Protein AF-A0A957WWF2-F1 (afdb_monomer)

Nearest PDB structures (foldseek):
  1x8z-assembly1_A-2  TM=5.837E-01  e=5.596E-01  Arabidopsis thaliana
  1x8z-assembly3_A  TM=5.837E-01  e=5.596E-01  Arabidopsis thaliana
  1xg2-assembly1_B  TM=6.228E-01  e=2.896E+00  Actinidia chinensis
  8qae-assembly1_A  TM=4.913E-01  e=4.063E+00  synthetic construct

Mean predicted aligned error: 4.39 Å

Radius of gyration: 17.49 Å; Cα contacts (8 Å, |Δi|>4): 206; chains: 1; bounding box: 53×26×48 Å

Solvent-accessible surface area (backbone atoms only — not comparable to full-atom values): 6985 Å² total; per-residue (Å²): 118,66,66,72,74,38,44,67,55,38,53,50,25,47,51,50,21,51,51,25,50,45,40,28,50,64,47,33,48,36,32,69,74,74,41,42,64,62,50,10,58,74,45,69,39,53,57,71,55,41,49,52,51,34,54,53,50,33,52,25,22,51,43,15,16,51,11,16,47,38,19,24,51,12,52,78,70,71,32,64,67,47,12,30,54,11,12,45,39,16,16,51,17,25,32,53,42,9,51,49,34,34,50,38,22,76,75,61,39,50,79,90,47,19,64,61,40,28,50,51,9,53,52,34,29,51,50,11,54,49,36,34,54,67,33,62,53,80,65,92,80,72,69,80,87,124

pLDDT: mean 92.6, std 10.51, range [46.97, 98.5]

Foldseek 3Di:
DLLVLLVVVLVLLVVQLCVLVCCLVCPLVVCLPPPLPVVCVVFVHDSVVSNVVSVLSNVLSVQLNQLSVQLNVCSVVVPLVSNLSSLLSNLVSLLVNLVSLQCCLVPPGDVVCSVVSNVSSVVSNVSSVVSNVSSNDDRPPPDPPD

Sequence (146 aa):
MHLRAMLPRIIFFGIVAILLFAELWFSNLGTLTNNLTGIATLMGLTVPEERTRLLILIALDAIGGSGAILALVGCLLDRAMLRRVGAMIAAVGLVLYGLYQLLAALTQLPPELQMTIGLIGVVYIGIGVVAWVVGTRPTPDAHPAT

Secondary structure (DSSP, 8-state):
-HHHHHHHHHHHHHHHHHHHHHIIIIIIIHHHHH-HHHHHHHTT--HHHHHHHHHHHHHHHHHHHHHHHHHHHHHHTT-HHHHHHHHHHHHHHHHHHHHHHHHHHHHTS-HHHHHHHHHHHHHHHHHHHHHHHHHHSPPTT-----

Structure (mmCIF, N/CA/C/O backbone):
data_AF-A0A957WWF2-F1
#
_entry.id   AF-A0A957WWF2-F1
#
loop_
_atom_site.group_PDB
_atom_site.id
_atom_site.type_symbol
_atom_site.label_atom_id
_atom_site.label_alt_id
_atom_site.label_comp_id
_atom_site.label_asym_id
_atom_site.label_entity_id
_atom_site.label_seq_id
_atom_site.pdbx_PDB_ins_code
_atom_site.Cartn_x
_atom_site.Cartn_y
_atom_site.Cartn_z
_atom_site.occupancy
_atom_site.B_iso_or_equiv
_atom_site.auth_seq_id
_atom_site.auth_comp_id
_atom_site.auth_asym_id
_atom_site.auth_atom_id
_atom_site.pdbx_PDB_model_num
ATOM 1 N N . MET A 1 1 ? 14.974 0.992 -28.246 1.00 59.16 1 MET A N 1
ATOM 2 C CA . MET A 1 1 ? 14.243 -0.277 -28.013 1.00 59.16 1 MET A CA 1
ATOM 3 C C . MET A 1 1 ? 13.891 -0.496 -26.536 1.00 59.16 1 MET A C 1
ATOM 5 O O . MET A 1 1 ? 12.744 -0.836 -26.275 1.00 59.16 1 MET A O 1
ATOM 9 N N . HIS A 1 2 ? 14.773 -0.183 -25.576 1.00 67.62 2 HIS A N 1
ATOM 10 C CA . HIS A 1 2 ? 14.541 -0.422 -24.138 1.00 67.62 2 HIS A CA 1
ATOM 11 C C . HIS A 1 2 ? 13.289 0.213 -23.506 1.00 67.62 2 HIS A C 1
ATOM 13 O O . HIS A 1 2 ? 12.642 -0.429 -22.682 1.00 67.62 2 HIS A O 1
ATOM 19 N N . LEU A 1 3 ? 12.879 1.428 -23.901 1.00 72.12 3 LEU A N 1
ATOM 20 C CA . LEU A 1 3 ? 11.693 2.066 -23.303 1.00 72.12 3 LEU A CA 1
ATOM 21 C C . LEU A 1 3 ? 10.406 1.255 -23.550 1.00 72.12 3 LEU A C 1
ATOM 23 O O . LEU A 1 3 ? 9.564 1.155 -22.665 1.00 72.12 3 LEU A O 1
ATOM 27 N N . ARG A 1 4 ? 10.272 0.616 -24.722 1.00 78.44 4 ARG A N 1
ATOM 28 C CA . ARG A 1 4 ? 9.108 -0.230 -25.042 1.00 78.44 4 ARG A CA 1
ATOM 29 C C . ARG A 1 4 ? 9.075 -1.502 -24.190 1.00 78.44 4 ARG A C 1
ATOM 31 O O . ARG A 1 4 ? 7.997 -1.917 -23.782 1.00 78.44 4 ARG A O 1
ATOM 38 N N . ALA A 1 5 ? 10.239 -2.074 -23.873 1.00 80.62 5 ALA A N 1
ATOM 39 C CA . ALA A 1 5 ? 10.352 -3.230 -22.982 1.00 80.62 5 ALA A CA 1
ATOM 40 C C . ALA A 1 5 ? 10.057 -2.874 -21.510 1.00 80.62 5 ALA A C 1
ATOM 42 O O . ALA A 1 5 ? 9.547 -3.705 -20.758 1.00 80.62 5 ALA A O 1
ATOM 43 N N . MET A 1 6 ? 10.344 -1.632 -21.100 1.00 86.38 6 MET A N 1
ATOM 44 C CA . MET A 1 6 ? 10.080 -1.134 -19.744 1.00 86.38 6 MET A CA 1
ATOM 45 C C . MET A 1 6 ? 8.676 -0.555 -19.560 1.00 86.38 6 MET A C 1
ATOM 47 O O . MET A 1 6 ? 8.212 -0.475 -18.424 1.00 86.38 6 MET A O 1
ATOM 51 N N . LEU A 1 7 ? 7.986 -0.183 -20.643 1.00 91.19 7 LEU A N 1
ATOM 52 C CA . LEU A 1 7 ? 6.676 0.471 -20.599 1.00 91.19 7 LEU A CA 1
ATOM 53 C C . LEU A 1 7 ? 5.649 -0.266 -19.716 1.00 91.19 7 LEU A C 1
ATOM 55 O O . LEU A 1 7 ? 5.039 0.398 -18.880 1.00 91.19 7 LEU A O 1
ATOM 59 N N . PRO A 1 8 ? 5.498 -1.607 -19.777 1.00 93.44 8 PRO A N 1
ATOM 60 C CA . PRO A 1 8 ? 4.573 -2.310 -18.886 1.00 93.44 8 PRO A CA 1
ATOM 61 C C . PRO A 1 8 ? 4.933 -2.158 -17.403 1.00 93.44 8 PRO A C 1
ATOM 63 O O . PRO A 1 8 ? 4.048 -2.039 -16.561 1.00 93.44 8 PRO A O 1
ATOM 66 N N . ARG A 1 9 ? 6.233 -2.123 -17.073 1.00 94.12 9 ARG A N 1
ATOM 67 C CA . ARG A 1 9 ? 6.719 -1.956 -15.693 1.00 94.12 9 ARG A CA 1
ATOM 68 C C . ARG A 1 9 ? 6.487 -0.532 -15.199 1.00 94.12 9 ARG A C 1
ATOM 70 O O . ARG A 1 9 ? 6.053 -0.346 -14.070 1.00 94.12 9 ARG A O 1
ATOM 77 N N . ILE A 1 10 ? 6.747 0.453 -16.060 1.00 95.56 10 ILE A N 1
ATOM 78 C CA . ILE A 1 10 ? 6.501 1.876 -15.794 1.00 95.56 10 ILE A CA 1
ATOM 79 C C . ILE A 1 10 ? 5.016 2.099 -15.504 1.00 95.56 10 ILE A C 1
ATOM 81 O O . ILE A 1 10 ? 4.681 2.673 -14.474 1.00 95.56 10 ILE A O 1
ATOM 85 N N . ILE A 1 11 ? 4.132 1.595 -16.371 1.00 96.81 11 ILE A N 1
ATOM 86 C CA . ILE A 1 11 ? 2.681 1.710 -16.187 1.00 96.81 11 ILE A CA 1
ATOM 87 C C . ILE A 1 11 ? 2.259 1.031 -14.883 1.00 96.81 11 ILE A C 1
ATOM 89 O O . ILE A 1 11 ? 1.562 1.641 -14.079 1.00 96.81 11 ILE A O 1
ATOM 93 N N . PHE A 1 12 ? 2.720 -0.199 -14.642 1.00 97.44 12 PHE A N 1
ATOM 94 C CA . PHE A 1 12 ? 2.377 -0.944 -13.435 1.00 97.44 12 PHE A CA 1
ATOM 95 C C . PHE A 1 12 ? 2.777 -0.195 -12.154 1.00 97.44 12 PHE A C 1
ATOM 97 O O . PHE A 1 12 ? 1.923 0.067 -11.310 1.00 97.44 12 PHE A O 1
ATOM 104 N N . PHE A 1 13 ? 4.046 0.202 -12.010 1.00 98.06 13 PHE A N 1
ATOM 105 C CA . PHE A 1 13 ? 4.502 0.902 -10.804 1.00 98.06 13 PHE A CA 1
ATOM 106 C C . PHE A 1 13 ? 3.917 2.312 -10.680 1.00 98.06 13 PHE A C 1
ATOM 108 O O . PHE A 1 13 ? 3.677 2.764 -9.564 1.00 98.06 13 PHE A O 1
ATOM 115 N N . GLY A 1 14 ? 3.631 2.982 -11.801 1.00 97.88 14 GLY A N 1
ATOM 116 C CA . GLY A 1 14 ? 2.900 4.247 -11.808 1.00 97.88 14 GLY A CA 1
ATOM 117 C C . GLY A 1 14 ? 1.483 4.103 -11.250 1.00 97.88 14 GLY A C 1
ATOM 118 O O . GLY A 1 14 ? 1.099 4.868 -10.371 1.00 97.88 14 GLY A O 1
ATOM 119 N N . ILE A 1 15 ? 0.732 3.088 -11.693 1.00 98.25 15 ILE A N 1
ATOM 120 C CA . ILE A 1 15 ? -0.617 2.800 -11.180 1.00 98.25 15 ILE A CA 1
ATOM 121 C C . ILE A 1 15 ? -0.569 2.447 -9.692 1.00 98.25 15 ILE A C 1
ATOM 123 O O . ILE A 1 15 ? -1.360 2.985 -8.925 1.00 98.25 15 ILE A O 1
ATOM 127 N N . VAL A 1 16 ? 0.369 1.593 -9.267 1.00 98.06 16 VAL A N 1
ATOM 128 C CA . VAL A 1 16 ? 0.517 1.222 -7.849 1.00 98.06 16 VAL A CA 1
ATOM 129 C C . VAL A 1 16 ? 0.834 2.445 -6.986 1.00 98.06 16 VAL A C 1
ATOM 131 O O . VAL A 1 16 ? 0.239 2.607 -5.926 1.00 98.06 16 VAL A O 1
ATOM 134 N N . ALA A 1 17 ? 1.730 3.328 -7.439 1.00 98.12 17 ALA A N 1
ATOM 135 C CA . ALA A 1 17 ? 2.035 4.558 -6.716 1.00 98.12 17 ALA A CA 1
ATOM 136 C C . ALA A 1 17 ? 0.794 5.453 -6.588 1.00 98.12 17 ALA A C 1
ATOM 138 O O . ALA A 1 17 ? 0.471 5.887 -5.486 1.00 98.12 17 ALA A O 1
ATOM 139 N N . ILE A 1 18 ? 0.071 5.689 -7.689 1.00 98.06 18 ILE A N 1
ATOM 140 C CA . ILE A 1 18 ? -1.159 6.495 -7.677 1.00 98.06 18 ILE A CA 1
ATOM 141 C C . ILE A 1 18 ? -2.188 5.895 -6.719 1.00 98.06 18 ILE A C 1
ATOM 143 O O . ILE A 1 18 ? -2.748 6.625 -5.909 1.00 98.06 18 ILE A O 1
ATOM 147 N N . LEU A 1 19 ? -2.407 4.581 -6.784 1.00 97.44 19 LEU A N 1
ATOM 148 C CA . LEU A 1 19 ? -3.358 3.870 -5.933 1.00 97.44 19 LEU A CA 1
ATOM 149 C C . LEU A 1 19 ? -3.028 4.061 -4.448 1.00 97.44 19 LEU A C 1
ATOM 151 O O . LEU A 1 19 ? -3.897 4.472 -3.688 1.00 97.44 19 LEU A O 1
ATOM 155 N N . LEU A 1 20 ? -1.773 3.838 -4.049 1.00 97.81 20 LEU A N 1
ATOM 156 C CA . LEU A 1 20 ? -1.372 3.928 -2.643 1.00 97.81 20 LEU A CA 1
ATOM 157 C C . LEU A 1 20 ? -1.380 5.357 -2.109 1.00 97.81 20 LEU A C 1
ATOM 159 O O . LEU A 1 20 ? -1.811 5.584 -0.984 1.00 97.81 20 LEU A O 1
ATOM 163 N N . PHE A 1 21 ? -0.963 6.345 -2.903 1.00 97.31 21 PHE A N 1
ATOM 164 C CA . PHE A 1 21 ? -1.054 7.741 -2.467 1.00 97.31 21 PHE A CA 1
ATOM 165 C C . PHE A 1 21 ? -2.492 8.265 -2.462 1.00 97.31 21 PHE A C 1
ATOM 167 O O . PHE A 1 21 ? -2.825 9.099 -1.619 1.00 97.31 21 PHE A O 1
ATOM 174 N N . ALA A 1 22 ? -3.354 7.772 -3.354 1.00 96.44 22 ALA A N 1
ATOM 175 C CA . ALA A 1 22 ? -4.776 8.087 -3.318 1.00 96.44 22 ALA A CA 1
ATOM 176 C C . ALA A 1 22 ? -5.447 7.497 -2.068 1.00 96.44 22 ALA A C 1
ATOM 178 O O . ALA A 1 22 ? -6.184 8.209 -1.392 1.00 96.44 22 ALA A O 1
ATOM 179 N N . GLU A 1 23 ? -5.154 6.243 -1.722 1.00 94.12 23 GLU A N 1
ATOM 180 C CA . GLU A 1 23 ? -5.622 5.611 -0.480 1.00 94.12 23 GLU A CA 1
ATOM 181 C C . GLU A 1 23 ? -5.098 6.331 0.760 1.00 94.12 23 GLU A C 1
ATOM 183 O O . GLU A 1 23 ? -5.887 6.732 1.617 1.00 94.12 23 GLU A O 1
ATOM 188 N N . LEU A 1 24 ? -3.800 6.631 0.806 1.00 95.38 24 LEU A N 1
ATOM 189 C CA . LEU A 1 24 ? -3.207 7.399 1.895 1.00 95.38 24 LEU A CA 1
ATOM 190 C C . LEU A 1 24 ? -3.947 8.719 2.110 1.00 95.38 24 LEU A C 1
ATOM 192 O O . LEU A 1 24 ? -4.320 9.034 3.238 1.00 95.38 24 LEU A O 1
ATOM 196 N N . TRP A 1 25 ? -4.147 9.498 1.044 1.00 94.75 25 TRP A N 1
ATOM 197 C CA . TRP A 1 25 ? -4.674 10.856 1.148 1.00 94.75 25 TRP A CA 1
ATOM 198 C C . TRP A 1 25 ? -6.193 10.894 1.330 1.00 94.75 25 TRP A C 1
ATOM 200 O O . TRP A 1 25 ? -6.688 11.511 2.272 1.00 94.75 25 TRP A O 1
ATOM 210 N N . PHE A 1 26 ? -6.941 10.249 0.434 1.00 92.00 26 PHE A N 1
ATOM 211 C CA . PHE A 1 26 ? -8.398 10.366 0.388 1.00 92.00 26 PHE A CA 1
ATOM 212 C C . PHE A 1 26 ? -9.099 9.404 1.342 1.00 92.00 26 PHE A C 1
ATOM 214 O O . PHE A 1 26 ? -10.123 9.771 1.914 1.00 92.00 26 PHE A O 1
ATOM 221 N N . SER A 1 27 ? -8.554 8.200 1.529 1.00 90.56 27 SER A N 1
ATOM 222 C CA . SER A 1 27 ? -9.160 7.180 2.383 1.00 90.56 27 SER A CA 1
ATOM 223 C C . SER A 1 27 ? -8.663 7.340 3.816 1.00 90.56 27 SER A C 1
ATOM 225 O O . SER A 1 27 ? -9.403 7.803 4.688 1.00 90.56 27 SER A O 1
ATOM 227 N N . ASN A 1 28 ? -7.385 7.059 4.067 1.00 93.38 28 ASN A N 1
ATOM 228 C CA . ASN A 1 28 ? -6.906 6.903 5.434 1.00 93.38 28 ASN A CA 1
ATOM 229 C C . ASN A 1 28 ? -6.707 8.244 6.157 1.00 93.38 28 ASN A C 1
ATOM 231 O O . ASN A 1 28 ? -7.258 8.455 7.241 1.00 93.38 28 ASN A O 1
ATOM 235 N N . LEU A 1 29 ? -5.976 9.187 5.555 1.00 93.38 29 LEU A N 1
ATOM 236 C CA . LEU A 1 29 ? -5.775 10.522 6.128 1.00 93.38 29 LEU A CA 1
ATOM 237 C C . LEU A 1 29 ? -7.065 11.353 6.085 1.00 93.38 29 LEU A C 1
ATOM 239 O O . LEU A 1 29 ? -7.380 12.059 7.047 1.00 93.38 29 LEU A O 1
ATOM 243 N N . GLY A 1 30 ? -7.838 11.231 5.004 1.00 92.31 30 GLY A N 1
ATOM 244 C CA . GLY A 1 30 ? -9.152 11.856 4.867 1.00 92.31 30 GLY A CA 1
ATOM 245 C C . GLY A 1 30 ? -10.109 11.433 5.981 1.00 92.31 30 GLY A C 1
ATOM 246 O O . GLY A 1 30 ? -10.726 12.292 6.614 1.00 92.31 30 GLY A O 1
ATOM 247 N N . THR A 1 31 ? -10.165 10.136 6.295 1.00 92.38 31 THR A N 1
ATOM 248 C CA . THR A 1 31 ? -10.962 9.614 7.415 1.00 92.38 31 THR A CA 1
ATOM 249 C C . THR A 1 31 ? -10.430 10.098 8.758 1.00 92.38 31 THR A C 1
ATOM 251 O O . THR A 1 31 ? -11.200 10.610 9.573 1.00 92.38 31 THR A O 1
ATOM 254 N N . LEU A 1 32 ? -9.115 9.993 8.973 1.00 93.25 32 LEU A N 1
ATOM 255 C CA . LEU A 1 32 ? -8.467 10.375 10.226 1.00 93.25 32 LEU A CA 1
ATOM 256 C C . LEU A 1 32 ? -8.722 11.847 10.592 1.00 93.25 32 LEU A C 1
ATOM 258 O O . LEU A 1 32 ? -8.853 12.169 11.773 1.00 93.25 32 LEU A O 1
ATOM 262 N N . THR A 1 33 ? -8.802 12.726 9.590 1.00 94.44 33 THR A N 1
ATOM 263 C CA . THR A 1 33 ? -8.973 14.176 9.772 1.00 94.44 33 THR A CA 1
ATOM 264 C C . THR A 1 33 ? -10.431 14.633 9.777 1.00 94.44 33 THR A C 1
ATOM 266 O O . THR A 1 33 ? -10.760 15.530 10.550 1.00 94.44 33 THR A O 1
ATOM 269 N N . ASN A 1 34 ? -11.308 14.034 8.962 1.00 92.69 34 ASN A N 1
ATOM 270 C CA . ASN A 1 34 ? -12.654 14.577 8.732 1.00 92.69 34 ASN A CA 1
ATOM 271 C C . ASN A 1 34 ? -13.799 13.766 9.352 1.00 92.69 34 ASN A C 1
ATOM 273 O O . ASN A 1 34 ? -14.846 14.343 9.631 1.00 92.69 34 ASN A O 1
ATOM 277 N N . ASN A 1 35 ? -13.657 12.447 9.549 1.00 94.12 35 ASN A N 1
ATOM 278 C CA . ASN A 1 35 ? -14.780 11.610 10.001 1.00 94.12 35 ASN A CA 1
ATOM 279 C C . ASN A 1 35 ? -14.359 10.372 10.813 1.00 94.12 35 ASN A C 1
ATOM 281 O O . ASN A 1 35 ? -14.897 9.278 10.642 1.00 94.12 35 ASN A O 1
ATOM 285 N N . LEU A 1 36 ? -13.402 10.535 11.726 1.00 94.56 36 LEU A N 1
ATOM 286 C CA . LEU A 1 36 ? -12.900 9.415 12.524 1.00 94.56 36 LEU A CA 1
ATOM 287 C C . LEU A 1 36 ? -14.003 8.760 13.372 1.00 94.56 36 LEU A C 1
ATOM 289 O O . LEU A 1 36 ? -14.128 7.540 13.391 1.00 94.56 36 LEU A O 1
ATOM 293 N N . THR A 1 37 ? -14.825 9.559 14.058 1.00 96.00 37 THR A N 1
ATOM 294 C CA . THR A 1 37 ? -15.875 9.042 14.953 1.00 96.00 37 THR A CA 1
ATOM 295 C C . THR A 1 37 ? -16.974 8.301 14.193 1.00 96.00 37 THR A C 1
ATOM 297 O O . THR A 1 37 ? -17.425 7.246 14.640 1.00 96.00 37 THR A O 1
ATOM 300 N N . GLY A 1 38 ? -17.396 8.823 13.036 1.00 94.38 38 GLY A N 1
ATOM 301 C CA . GLY A 1 38 ? -18.421 8.182 12.214 1.00 94.38 38 GLY A CA 1
ATOM 302 C C . GLY A 1 38 ? -17.949 6.843 11.655 1.00 94.38 38 GLY A C 1
ATOM 303 O O . GLY A 1 38 ? -18.679 5.858 11.745 1.00 94.38 38 GLY A O 1
ATOM 304 N N . ILE A 1 39 ? -16.709 6.779 11.158 1.00 93.81 39 ILE A N 1
ATOM 305 C CA . ILE A 1 39 ? -16.139 5.526 10.650 1.00 93.81 39 ILE A CA 1
ATOM 306 C C . ILE A 1 39 ? -15.867 4.530 11.778 1.00 93.81 39 ILE A C 1
ATOM 308 O O . ILE A 1 39 ? -16.209 3.365 11.620 1.00 93.81 39 ILE A O 1
ATOM 312 N N . ALA A 1 40 ? -15.364 4.961 12.939 1.00 94.94 40 ALA A N 1
ATOM 313 C CA . ALA A 1 40 ? -15.208 4.074 14.095 1.00 94.94 40 ALA A CA 1
ATOM 314 C C . ALA A 1 40 ? -16.548 3.424 14.491 1.00 94.94 40 ALA A C 1
ATOM 316 O O . ALA A 1 40 ? -16.623 2.210 14.664 1.00 94.94 40 ALA A O 1
ATOM 317 N N . THR A 1 41 ? -17.627 4.215 14.518 1.00 94.94 41 THR A N 1
ATOM 318 C CA . THR A 1 41 ? -18.985 3.718 14.796 1.00 94.94 41 THR A CA 1
ATOM 319 C C . THR A 1 41 ? -19.446 2.707 13.744 1.00 94.94 41 THR A C 1
ATOM 321 O O . THR A 1 41 ? -19.943 1.642 14.099 1.00 94.94 41 THR A O 1
ATOM 324 N N . LEU A 1 42 ? -19.248 3.009 12.456 1.00 92.88 42 LEU A N 1
ATOM 325 C CA . LEU A 1 42 ? -19.600 2.114 11.348 1.00 92.88 42 LEU A CA 1
ATOM 326 C C . LEU A 1 42 ? -18.822 0.791 11.400 1.00 92.88 42 LEU A C 1
ATOM 328 O O . LEU A 1 42 ? -19.375 -0.269 11.122 1.00 92.88 42 LEU A O 1
ATOM 332 N N . MET A 1 43 ? -17.543 0.861 11.762 1.00 92.00 43 MET A N 1
ATOM 333 C CA . MET A 1 43 ? -16.637 -0.284 11.847 1.00 92.00 43 MET A CA 1
ATOM 334 C C . MET A 1 43 ? -16.830 -1.098 13.133 1.00 92.00 43 MET A C 1
ATOM 336 O O . MET A 1 43 ? -16.190 -2.134 13.281 1.00 92.00 43 MET A O 1
ATOM 340 N N . GLY A 1 44 ? -17.689 -0.652 14.058 1.00 92.56 44 GLY A N 1
ATOM 341 C CA . GLY A 1 44 ? -17.881 -1.295 15.359 1.00 92.56 44 GLY A CA 1
ATOM 342 C C . GLY A 1 44 ? -16.662 -1.190 16.282 1.00 92.56 44 GLY A C 1
ATOM 343 O O . GLY A 1 44 ? -16.497 -2.029 17.163 1.00 92.56 44 GLY A O 1
ATOM 344 N N . LEU A 1 45 ? -15.808 -0.183 16.076 1.00 93.44 45 LEU A N 1
ATOM 345 C CA . LEU A 1 45 ? -14.562 0.033 16.810 1.00 93.44 45 LEU A CA 1
ATOM 346 C C . LEU A 1 45 ? -14.658 1.249 17.729 1.00 93.44 45 LEU A C 1
ATOM 348 O O . LEU A 1 45 ? -15.416 2.194 17.494 1.00 93.44 45 LEU A O 1
ATOM 352 N N . THR A 1 46 ? -13.816 1.278 18.757 1.00 96.25 46 THR A N 1
ATOM 353 C CA . THR A 1 46 ? -13.589 2.510 19.512 1.00 96.25 46 THR A CA 1
ATOM 354 C C . THR A 1 46 ? -12.773 3.507 18.678 1.00 96.25 46 THR A C 1
ATOM 356 O O . THR A 1 46 ? -11.962 3.143 17.825 1.00 96.25 46 THR A O 1
ATOM 359 N N . VAL A 1 47 ? -12.945 4.807 18.943 1.00 96.38 47 VAL A N 1
ATOM 360 C CA . VAL A 1 47 ? -12.177 5.873 18.267 1.00 96.38 47 VAL A CA 1
ATOM 361 C C . VAL A 1 47 ? -10.650 5.674 18.379 1.00 96.38 47 VAL A C 1
ATOM 363 O O . VAL A 1 47 ? -9.959 5.880 17.378 1.00 96.38 47 VAL A O 1
ATOM 366 N N . PRO A 1 48 ? -10.081 5.272 19.538 1.00 96.69 48 PRO A N 1
ATOM 367 C CA . PRO A 1 48 ? -8.651 4.972 19.640 1.00 96.69 48 PRO A CA 1
ATOM 368 C C . PRO A 1 48 ? -8.192 3.774 18.794 1.00 96.69 48 PRO A C 1
ATOM 370 O O . PRO A 1 48 ? -7.090 3.811 18.239 1.00 96.69 48 PRO A O 1
ATOM 373 N N . GLU A 1 49 ? -9.015 2.730 18.676 1.00 95.19 49 GLU A N 1
ATOM 374 C CA . GLU A 1 49 ? -8.710 1.560 17.843 1.00 95.19 49 GLU A CA 1
ATOM 375 C C . GLU A 1 49 ? -8.692 1.936 16.365 1.00 95.19 49 GLU A C 1
ATOM 377 O O . GLU A 1 49 ? -7.698 1.679 15.688 1.00 95.19 49 GLU A O 1
ATOM 382 N N . GLU A 1 50 ? -9.727 2.632 15.881 1.00 95.94 50 GLU A N 1
ATOM 383 C CA . GLU A 1 50 ? -9.781 3.057 14.478 1.00 95.94 50 GLU A CA 1
ATOM 384 C C . GLU A 1 50 ? -8.667 4.061 14.153 1.00 95.94 50 GLU A C 1
ATOM 386 O O . GLU A 1 50 ? -8.050 3.993 13.093 1.00 95.94 50 GLU A O 1
ATOM 391 N N . ARG A 1 51 ? -8.311 4.949 15.091 1.00 96.88 51 ARG A N 1
ATOM 392 C CA . ARG A 1 51 ? -7.143 5.827 14.929 1.00 96.88 51 ARG A CA 1
ATOM 393 C C . ARG A 1 51 ? -5.864 5.020 14.729 1.00 96.88 51 ARG A C 1
ATOM 395 O O . ARG A 1 51 ? -5.100 5.309 13.812 1.00 96.88 51 ARG A O 1
ATOM 402 N N . THR A 1 52 ? -5.617 4.037 15.592 1.00 96.75 52 THR A N 1
ATOM 403 C CA . THR A 1 52 ? -4.439 3.164 15.494 1.00 96.75 52 THR A CA 1
ATOM 404 C C . THR A 1 52 ? -4.429 2.427 14.160 1.00 96.75 52 THR A C 1
ATOM 406 O O . THR A 1 52 ? -3.405 2.404 13.477 1.00 96.75 52 THR A O 1
ATOM 409 N N . ARG A 1 53 ? -5.587 1.897 13.758 1.00 95.69 53 ARG A N 1
ATOM 410 C CA . ARG A 1 53 ? -5.781 1.211 12.485 1.00 95.69 53 ARG A CA 1
ATOM 411 C C . ARG A 1 53 ? -5.415 2.095 11.298 1.00 95.69 53 ARG A C 1
ATOM 413 O O . ARG A 1 53 ? -4.572 1.708 10.493 1.00 95.69 53 ARG A O 1
ATOM 420 N N . LEU A 1 54 ? -5.959 3.306 11.227 1.00 96.38 54 LEU A N 1
ATOM 421 C CA . LEU A 1 54 ? -5.657 4.252 10.151 1.00 96.38 54 LEU A CA 1
ATOM 422 C C . LEU A 1 54 ? -4.186 4.672 10.137 1.00 96.38 54 LEU A C 1
ATOM 424 O O . LEU A 1 54 ? -3.599 4.757 9.066 1.00 96.38 54 LEU A O 1
ATOM 428 N N . LEU A 1 55 ? -3.556 4.890 11.296 1.00 97.62 55 LEU A N 1
ATOM 429 C CA . LEU A 1 55 ? -2.129 5.231 11.358 1.00 97.62 55 LEU A CA 1
ATOM 430 C C . LEU A 1 55 ? -1.239 4.112 10.798 1.00 97.62 55 LEU A C 1
ATOM 43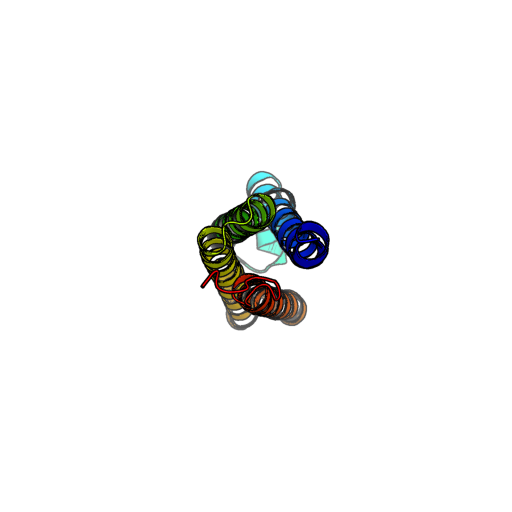2 O O . LEU A 1 55 ? -0.280 4.399 10.080 1.00 97.62 55 LEU A O 1
ATOM 436 N N . ILE A 1 56 ? -1.572 2.849 11.085 1.00 97.12 56 ILE A N 1
ATOM 437 C CA . ILE A 1 56 ? -0.885 1.688 10.506 1.00 97.12 56 ILE A CA 1
ATOM 438 C C . ILE A 1 56 ? -1.071 1.676 8.985 1.00 97.12 56 ILE A C 1
ATOM 440 O O . ILE A 1 56 ? -0.085 1.580 8.256 1.00 97.12 56 ILE A O 1
ATOM 444 N N . LEU A 1 57 ? -2.308 1.823 8.501 1.00 96.94 57 LEU A N 1
ATOM 445 C CA . LEU A 1 57 ? -2.604 1.820 7.065 1.00 96.94 57 LEU A CA 1
ATOM 446 C C . LEU A 1 57 ? -1.893 2.966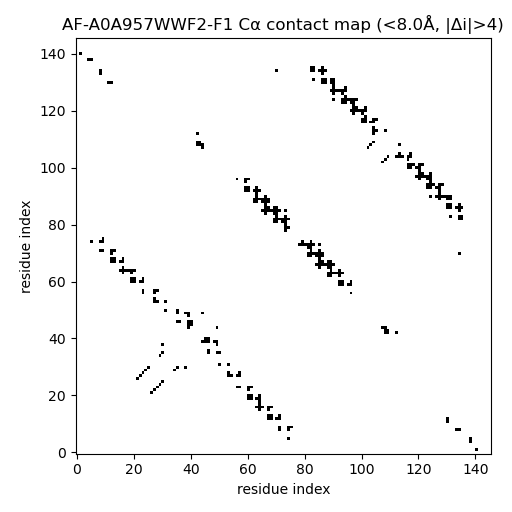 6.326 1.00 96.94 57 LEU A C 1
ATOM 448 O O . LEU A 1 57 ? -1.255 2.717 5.309 1.00 96.94 57 LEU A O 1
ATOM 452 N N . ILE A 1 58 ? -1.886 4.184 6.884 1.00 97.50 58 ILE A N 1
ATOM 453 C CA . ILE A 1 58 ? -1.155 5.346 6.341 1.00 97.50 58 ILE A CA 1
ATOM 454 C C . ILE A 1 58 ? 0.337 5.044 6.212 1.00 97.50 58 ILE A C 1
ATOM 456 O O . ILE A 1 58 ? 0.945 5.344 5.184 1.00 97.50 58 ILE A O 1
ATOM 460 N N . ALA A 1 59 ? 0.947 4.462 7.249 1.00 98.00 59 ALA A N 1
ATOM 461 C CA . ALA A 1 59 ? 2.364 4.121 7.216 1.00 98.00 59 ALA A CA 1
ATOM 462 C C . ALA A 1 59 ? 2.661 3.074 6.131 1.00 98.00 59 ALA A C 1
ATOM 464 O O . ALA A 1 59 ? 3.642 3.205 5.397 1.00 98.00 59 ALA A O 1
ATOM 465 N N . LEU A 1 60 ? 1.806 2.059 5.998 1.00 97.88 60 L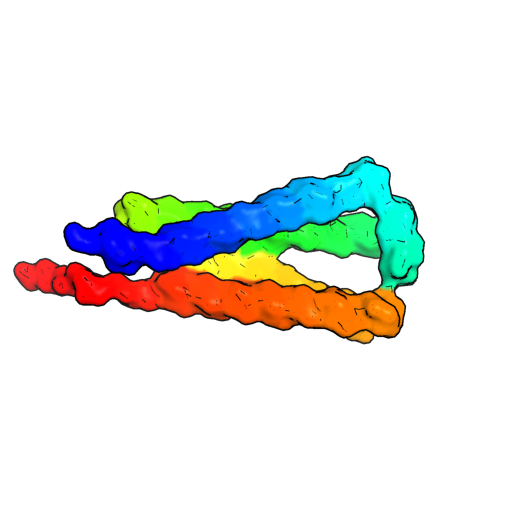EU A N 1
ATOM 466 C CA . LEU A 1 60 ? 1.960 1.003 4.998 1.00 97.88 60 LEU A CA 1
ATOM 467 C C . LEU A 1 60 ? 1.743 1.517 3.569 1.00 97.88 60 LEU A C 1
ATOM 469 O O . LEU A 1 60 ? 2.527 1.158 2.688 1.00 97.88 60 LEU A O 1
ATOM 473 N N . ASP A 1 61 ? 0.779 2.413 3.348 1.00 97.62 61 ASP A N 1
ATOM 474 C CA . ASP A 1 61 ? 0.590 3.096 2.064 1.00 97.62 61 ASP A CA 1
ATOM 475 C C . ASP A 1 61 ? 1.796 3.964 1.711 1.00 97.62 61 ASP A C 1
ATOM 477 O O . ASP A 1 61 ? 2.271 3.938 0.577 1.00 97.62 61 ASP A O 1
ATOM 481 N N . ALA A 1 62 ? 2.342 4.705 2.681 1.00 97.88 62 ALA A N 1
ATOM 482 C CA . ALA A 1 62 ? 3.515 5.544 2.464 1.00 97.88 62 ALA A CA 1
ATOM 483 C C . ALA A 1 62 ? 4.741 4.700 2.090 1.00 97.88 62 ALA A C 1
ATOM 485 O O . ALA A 1 62 ? 5.463 5.044 1.150 1.00 97.88 62 ALA A O 1
ATOM 486 N N . ILE A 1 63 ? 4.963 3.578 2.785 1.00 98.00 63 ILE A N 1
ATOM 487 C CA . ILE A 1 63 ? 6.037 2.623 2.481 1.00 98.00 63 ILE A CA 1
ATOM 488 C C . ILE A 1 63 ? 5.830 2.037 1.085 1.00 98.00 63 ILE A C 1
ATOM 490 O O . ILE A 1 63 ? 6.729 2.108 0.243 1.00 98.00 63 ILE A O 1
ATOM 494 N N . GLY A 1 64 ? 4.642 1.490 0.820 1.00 97.94 64 GLY A N 1
ATOM 495 C CA . GLY A 1 64 ? 4.328 0.843 -0.445 1.00 97.94 64 GLY A CA 1
ATOM 496 C C . GLY A 1 64 ? 4.416 1.811 -1.631 1.00 97.94 64 GLY A C 1
ATOM 497 O O . GLY A 1 64 ? 5.054 1.508 -2.642 1.00 97.94 64 GLY A O 1
ATOM 498 N N . GLY A 1 65 ? 3.840 3.006 -1.483 1.00 98.12 65 GLY A N 1
ATOM 499 C CA . GLY A 1 65 ? 3.817 4.065 -2.488 1.00 98.12 65 GLY A CA 1
ATOM 500 C C . GLY A 1 65 ? 5.211 4.612 -2.772 1.00 98.12 65 GLY A C 1
ATOM 501 O O . GLY A 1 65 ? 5.598 4.744 -3.934 1.00 98.12 65 GLY A O 1
ATOM 502 N N . SER A 1 66 ? 6.018 4.836 -1.732 1.00 98.38 66 SER A N 1
ATOM 503 C CA . SER A 1 66 ? 7.420 5.249 -1.891 1.00 98.38 66 SER A CA 1
ATOM 504 C C . SER A 1 66 ? 8.251 4.172 -2.591 1.00 98.38 66 SER A C 1
ATOM 506 O O . SER A 1 66 ? 9.044 4.483 -3.481 1.00 98.38 66 SER A O 1
ATOM 508 N N . GLY A 1 67 ? 8.038 2.896 -2.252 1.00 98.38 67 GLY A N 1
ATOM 509 C CA . GLY A 1 67 ? 8.650 1.768 -2.954 1.00 98.38 67 GLY A CA 1
ATOM 510 C C . GLY A 1 67 ? 8.263 1.726 -4.434 1.00 98.38 67 GLY A C 1
ATOM 511 O O . GLY A 1 67 ? 9.127 1.556 -5.297 1.00 98.38 67 GLY A O 1
ATOM 512 N N . ALA A 1 68 ? 6.987 1.955 -4.750 1.00 98.44 68 ALA A N 1
ATOM 513 C CA . ALA A 1 68 ? 6.495 1.989 -6.124 1.00 98.44 68 ALA A CA 1
ATOM 514 C C . ALA A 1 68 ? 7.091 3.161 -6.923 1.00 98.44 68 ALA A C 1
ATOM 516 O O . ALA A 1 68 ? 7.530 2.956 -8.055 1.00 98.44 68 ALA A O 1
ATOM 517 N N . ILE A 1 69 ? 7.214 4.353 -6.325 1.00 98.44 69 ILE A N 1
ATOM 518 C CA . ILE A 1 69 ? 7.935 5.486 -6.930 1.00 98.44 69 ILE A CA 1
ATOM 519 C C . ILE A 1 69 ? 9.398 5.117 -7.180 1.00 98.44 69 ILE A C 1
ATOM 521 O O . ILE A 1 69 ? 9.908 5.341 -8.275 1.00 98.44 69 ILE A O 1
ATOM 525 N N . LEU A 1 70 ? 10.081 4.516 -6.204 1.00 98.12 70 LEU A N 1
ATOM 526 C CA . LEU A 1 70 ? 11.478 4.114 -6.359 1.00 98.12 70 LEU A CA 1
ATOM 527 C C . LEU A 1 70 ? 11.644 3.093 -7.495 1.00 98.12 70 LEU A C 1
ATOM 529 O O . LEU A 1 70 ? 12.580 3.182 -8.293 1.00 98.12 70 LEU A O 1
ATOM 533 N N . ALA A 1 71 ? 10.698 2.157 -7.611 1.00 97.44 71 ALA A N 1
ATOM 534 C CA . ALA A 1 71 ? 10.665 1.173 -8.681 1.00 97.44 71 ALA A CA 1
ATOM 535 C C . ALA A 1 71 ? 10.443 1.823 -10.054 1.00 97.44 71 ALA A C 1
ATOM 537 O O . ALA A 1 71 ? 11.141 1.491 -11.018 1.00 97.44 71 ALA A O 1
ATOM 538 N N . LEU A 1 72 ? 9.509 2.773 -10.127 1.00 97.56 72 LEU A N 1
ATOM 539 C CA . LEU A 1 72 ? 9.207 3.576 -11.307 1.00 97.56 72 LEU A CA 1
ATOM 540 C C . LEU A 1 72 ? 10.429 4.385 -11.755 1.00 97.56 72 LEU A C 1
ATOM 542 O O . LEU A 1 72 ? 10.830 4.287 -12.913 1.00 97.56 72 LEU A O 1
ATOM 546 N N . VAL A 1 73 ? 11.071 5.111 -10.839 1.00 97.00 73 VAL A N 1
ATOM 547 C CA . VAL A 1 73 ? 12.308 5.863 -11.103 1.00 97.00 73 VAL A CA 1
ATOM 548 C C . VAL A 1 73 ? 13.413 4.920 -11.579 1.00 97.00 73 VAL A C 1
ATOM 550 O O . VAL A 1 73 ? 14.094 5.212 -12.559 1.00 97.00 73 VAL A O 1
ATOM 553 N N . GLY A 1 74 ? 13.548 3.742 -10.964 1.00 95.19 74 GLY A N 1
ATOM 554 C CA . GLY A 1 74 ? 14.467 2.701 -11.423 1.00 95.19 74 GLY A CA 1
ATOM 555 C C . GLY A 1 74 ? 14.180 2.208 -12.845 1.00 95.19 74 GLY A C 1
ATOM 556 O O . GLY A 1 74 ? 15.118 1.886 -13.571 1.00 95.19 74 GLY A O 1
ATOM 557 N N . CYS A 1 75 ? 12.915 2.171 -13.272 1.00 93.81 75 CYS A N 1
ATOM 558 C CA . CYS A 1 75 ? 12.548 1.855 -14.655 1.00 93.81 75 CYS A CA 1
ATOM 559 C C . CYS A 1 75 ? 12.868 3.006 -15.618 1.00 93.81 75 CYS A C 1
ATOM 561 O O . CYS A 1 75 ? 13.384 2.753 -16.702 1.00 93.81 75 CYS A O 1
ATOM 563 N N . LEU A 1 76 ? 12.584 4.253 -15.229 1.00 94.12 76 LEU A N 1
ATOM 564 C CA . LEU A 1 76 ? 12.818 5.443 -16.056 1.00 94.12 76 LEU A CA 1
ATOM 565 C C . LEU A 1 76 ? 14.312 5.729 -16.265 1.00 94.12 76 LEU A C 1
ATOM 567 O O . LEU A 1 76 ? 14.706 6.156 -17.345 1.00 94.12 76 LEU A O 1
ATOM 571 N N . LEU A 1 77 ? 15.138 5.468 -15.249 1.00 93.56 77 LEU A N 1
ATOM 572 C CA . LEU A 1 77 ? 16.592 5.670 -15.284 1.00 93.56 77 LEU A CA 1
ATOM 573 C C . LEU A 1 77 ? 17.380 4.418 -15.702 1.00 93.56 77 LEU A C 1
ATOM 575 O O . LEU A 1 77 ? 18.608 4.428 -15.639 1.00 93.56 77 LEU A O 1
ATOM 579 N N . ASP A 1 78 ? 16.689 3.328 -16.043 1.00 89.62 78 ASP A N 1
ATOM 580 C CA . ASP A 1 78 ? 17.271 2.013 -16.343 1.00 89.62 78 ASP A CA 1
ATOM 581 C C . ASP A 1 78 ? 18.255 1.494 -15.266 1.00 89.62 78 ASP A C 1
ATOM 583 O O . ASP A 1 78 ? 19.283 0.868 -15.523 1.00 89.62 78 ASP A O 1
ATOM 587 N N . ARG A 1 79 ? 17.941 1.757 -13.992 1.00 92.44 79 ARG A N 1
ATOM 588 C CA . ARG A 1 79 ? 18.728 1.315 -12.832 1.00 92.44 79 ARG A CA 1
ATOM 589 C C . ARG A 1 79 ? 18.102 0.061 -12.234 1.00 92.44 79 ARG A C 1
ATOM 591 O O . ARG A 1 79 ? 17.240 0.131 -11.357 1.00 92.44 79 ARG A O 1
ATOM 598 N N . ALA A 1 80 ? 18.571 -1.107 -12.674 1.00 91.38 80 ALA A N 1
ATOM 599 C CA . ALA A 1 80 ? 18.027 -2.402 -12.253 1.00 91.38 80 ALA A CA 1
ATOM 600 C C . ALA A 1 80 ? 18.014 -2.608 -10.726 1.00 91.38 80 ALA A C 1
ATOM 602 O O . ALA A 1 80 ? 17.031 -3.121 -10.193 1.00 91.38 80 ALA A O 1
ATOM 603 N N . MET A 1 81 ? 19.070 -2.189 -10.019 1.00 94.38 81 MET A N 1
ATOM 604 C CA . MET A 1 81 ? 19.133 -2.286 -8.555 1.00 94.38 81 MET A CA 1
ATOM 605 C C . MET A 1 81 ? 18.054 -1.426 -7.885 1.00 94.38 81 MET A C 1
ATOM 607 O O . MET A 1 81 ? 17.318 -1.927 -7.040 1.00 94.38 81 MET A O 1
ATOM 611 N N . LEU A 1 82 ? 17.904 -0.171 -8.321 1.00 95.69 82 LEU A N 1
ATOM 612 C CA . LEU A 1 82 ? 16.900 0.758 -7.798 1.00 95.69 82 LEU A CA 1
ATOM 613 C C . LEU A 1 82 ? 15.482 0.223 -8.017 1.00 95.69 82 LEU A C 1
ATOM 615 O O . LEU A 1 82 ? 14.671 0.207 -7.095 1.00 95.69 82 LEU A O 1
ATOM 619 N N . ARG A 1 8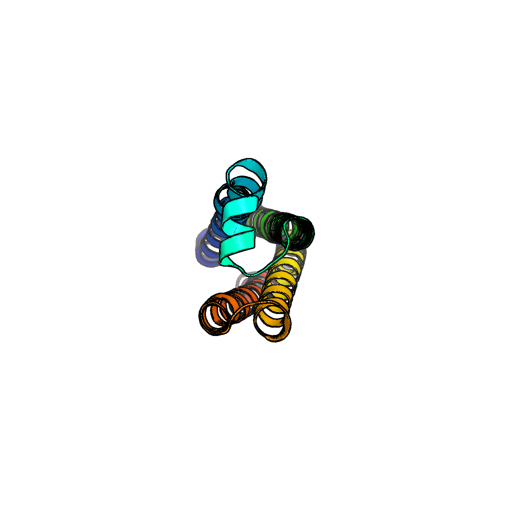3 ? 15.222 -0.314 -9.218 1.00 95.94 83 ARG A N 1
ATOM 620 C CA . ARG A 1 83 ? 13.951 -0.962 -9.556 1.00 95.94 83 ARG A CA 1
ATOM 621 C C . ARG A 1 83 ? 13.631 -2.120 -8.612 1.00 95.94 83 ARG A C 1
ATOM 623 O O . ARG A 1 83 ? 12.517 -2.207 -8.111 1.00 95.94 83 ARG A O 1
ATOM 630 N N . ARG A 1 84 ? 14.597 -3.017 -8.393 1.00 96.19 84 ARG A N 1
ATOM 631 C CA . ARG A 1 84 ? 14.429 -4.211 -7.549 1.00 96.19 84 ARG A CA 1
ATOM 632 C C . ARG A 1 84 ? 14.168 -3.847 -6.094 1.00 96.19 84 ARG A C 1
ATOM 634 O O . ARG A 1 84 ? 13.245 -4.391 -5.499 1.00 96.19 84 ARG A O 1
ATOM 641 N N . VAL A 1 85 ? 14.947 -2.915 -5.547 1.00 97.69 85 VAL A N 1
ATOM 642 C CA . VAL A 1 85 ? 14.777 -2.441 -4.168 1.00 97.69 85 VAL A CA 1
ATOM 643 C C . VAL A 1 85 ? 13.427 -1.745 -4.004 1.00 97.69 85 VAL A C 1
ATOM 645 O O . VAL A 1 85 ? 12.688 -2.079 -3.085 1.00 97.69 85 VAL A O 1
ATOM 648 N N . GLY A 1 86 ? 13.056 -0.853 -4.926 1.00 98.06 86 GLY A N 1
ATOM 649 C CA . GLY A 1 86 ? 11.746 -0.203 -4.900 1.00 98.06 86 GLY A CA 1
ATOM 650 C C . GLY A 1 86 ? 10.594 -1.203 -4.953 1.00 98.06 86 GLY A C 1
ATOM 651 O O . GLY A 1 86 ? 9.689 -1.153 -4.126 1.00 98.06 86 GLY A O 1
ATOM 652 N N . ALA A 1 87 ? 10.668 -2.178 -5.861 1.00 98.00 87 ALA A N 1
ATOM 653 C CA . ALA A 1 87 ? 9.653 -3.216 -5.986 1.00 98.00 87 ALA A CA 1
ATOM 654 C C . ALA A 1 87 ? 9.544 -4.098 -4.735 1.00 98.00 87 ALA A C 1
ATOM 656 O O . ALA A 1 87 ? 8.443 -4.498 -4.371 1.00 98.00 87 ALA A O 1
ATOM 6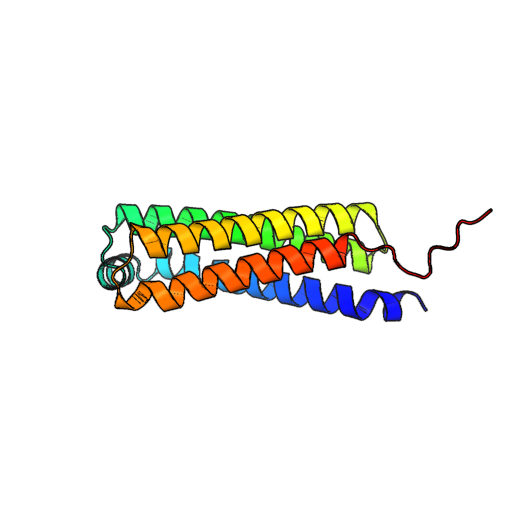57 N N . MET A 1 88 ? 10.665 -4.374 -4.062 1.00 98.19 88 MET A N 1
ATOM 658 C CA . MET A 1 88 ? 10.684 -5.077 -2.779 1.00 98.19 88 MET A CA 1
ATOM 659 C C . MET A 1 88 ? 9.968 -4.284 -1.689 1.00 98.19 88 MET A C 1
ATOM 661 O O . MET A 1 88 ? 9.116 -4.833 -1.001 1.00 98.19 88 MET A O 1
ATOM 665 N N . ILE A 1 89 ? 10.286 -2.995 -1.554 1.00 98.44 89 ILE A N 1
ATOM 666 C CA . ILE A 1 89 ? 9.654 -2.113 -0.566 1.00 98.44 89 ILE A CA 1
ATOM 667 C C . ILE A 1 89 ? 8.149 -1.999 -0.848 1.00 98.44 89 ILE A C 1
ATOM 669 O O . ILE A 1 89 ? 7.344 -2.142 0.069 1.00 98.44 89 ILE A O 1
ATOM 673 N N . ALA A 1 90 ? 7.770 -1.824 -2.120 1.00 98.38 90 ALA A N 1
ATOM 674 C CA . ALA A 1 90 ? 6.375 -1.795 -2.554 1.00 98.38 90 ALA A CA 1
ATOM 675 C C . ALA A 1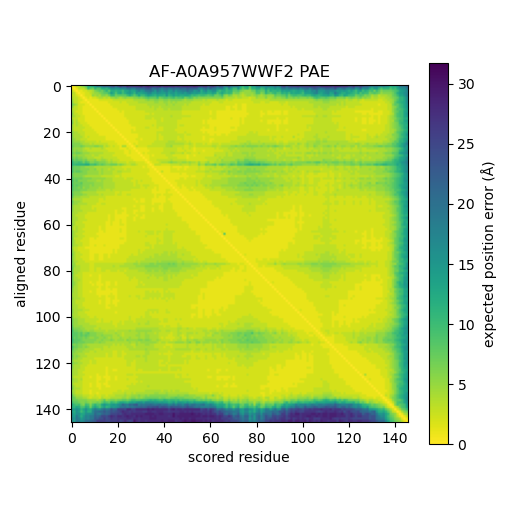 90 ? 5.639 -3.086 -2.174 1.00 98.38 90 ALA A C 1
ATOM 677 O O . ALA A 1 90 ? 4.567 -3.040 -1.577 1.00 98.38 90 ALA A O 1
ATOM 678 N N . ALA A 1 91 ? 6.244 -4.237 -2.482 1.00 98.38 91 ALA A N 1
ATOM 679 C CA . ALA A 1 91 ? 5.688 -5.544 -2.169 1.00 98.38 91 ALA A CA 1
ATOM 680 C C . ALA A 1 91 ? 5.510 -5.746 -0.661 1.00 98.38 91 ALA A C 1
ATOM 682 O O . ALA A 1 91 ? 4.449 -6.190 -0.237 1.00 98.38 91 ALA A O 1
ATOM 683 N N . VAL A 1 92 ? 6.507 -5.382 0.152 1.00 98.19 92 VAL A N 1
ATOM 684 C CA . VAL A 1 92 ? 6.421 -5.477 1.617 1.00 98.19 92 VAL A CA 1
ATOM 685 C C . VAL A 1 92 ? 5.291 -4.601 2.154 1.00 98.19 92 VAL A C 1
ATOM 687 O O . VAL A 1 92 ? 4.472 -5.099 2.921 1.00 98.19 92 VAL A O 1
ATOM 690 N N . GLY A 1 93 ? 5.198 -3.337 1.724 1.00 97.81 93 GLY A N 1
ATOM 691 C CA . GLY A 1 93 ? 4.118 -2.437 2.142 1.00 97.81 93 GLY A CA 1
ATOM 692 C C . GLY A 1 93 ? 2.734 -2.998 1.808 1.00 97.81 93 GLY A C 1
ATOM 693 O O . GLY A 1 93 ? 1.889 -3.113 2.690 1.00 97.81 93 GLY A O 1
ATOM 694 N N . LEU A 1 94 ? 2.536 -3.440 0.563 1.00 98.50 94 LEU A N 1
ATOM 695 C CA . LEU A 1 94 ? 1.278 -4.018 0.077 1.00 98.50 94 LEU A CA 1
ATOM 696 C C . LEU A 1 94 ? 0.895 -5.329 0.781 1.00 98.50 94 LEU A C 1
ATOM 698 O O . LEU A 1 94 ? -0.265 -5.527 1.138 1.00 98.50 94 LEU A O 1
ATOM 702 N N . VAL A 1 95 ? 1.858 -6.229 0.994 1.00 98.44 95 VAL A N 1
ATOM 703 C CA . VAL A 1 95 ? 1.609 -7.509 1.671 1.00 98.44 95 VAL A CA 1
ATOM 704 C C . VAL A 1 95 ? 1.271 -7.279 3.138 1.00 98.44 95 VAL A C 1
ATOM 706 O O . VAL A 1 95 ? 0.294 -7.843 3.620 1.00 98.44 95 VAL A O 1
ATOM 709 N N . LEU A 1 96 ? 2.028 -6.437 3.845 1.00 98.38 96 LEU A N 1
ATOM 710 C CA . LEU A 1 96 ? 1.727 -6.114 5.239 1.00 98.38 96 LEU A CA 1
ATOM 711 C C . LEU A 1 96 ? 0.387 -5.388 5.371 1.00 98.38 96 LEU A C 1
ATOM 713 O O . LEU A 1 96 ? -0.372 -5.707 6.283 1.00 98.38 96 LEU A O 1
ATOM 717 N N . TYR A 1 97 ? 0.062 -4.483 4.440 1.00 98.00 97 TYR A N 1
ATOM 718 C CA . TYR A 1 97 ? -1.247 -3.832 4.377 1.00 98.00 97 TYR A CA 1
ATOM 719 C C . TYR A 1 97 ? -2.353 -4.879 4.272 1.00 98.00 97 TYR A C 1
ATOM 721 O O . TYR A 1 97 ? -3.283 -4.899 5.078 1.00 98.00 97 TYR A O 1
ATOM 729 N N . GLY A 1 98 ? -2.239 -5.794 3.308 1.00 97.81 98 GLY A N 1
ATOM 730 C CA . GLY A 1 98 ? -3.278 -6.786 3.087 1.00 97.81 98 GLY A CA 1
ATOM 731 C C . GLY A 1 98 ? -3.391 -7.817 4.213 1.00 97.81 98 GLY A C 1
ATOM 732 O O . GLY A 1 98 ? -4.503 -8.174 4.594 1.00 97.81 98 GLY A O 1
ATOM 733 N N . LEU A 1 99 ? -2.271 -8.236 4.814 1.00 98.31 99 LEU A N 1
ATOM 734 C CA . LEU A 1 99 ? -2.269 -9.098 6.003 1.00 98.31 99 LEU A CA 1
ATOM 735 C C . LEU A 1 99 ? -2.940 -8.415 7.194 1.00 98.31 99 LEU A C 1
ATOM 737 O O . LEU A 1 99 ? -3.697 -9.053 7.923 1.00 98.31 99 LEU A O 1
ATOM 741 N N . TYR A 1 100 ? -2.692 -7.120 7.376 1.00 97.75 100 TYR A N 1
ATOM 742 C CA . TYR A 1 100 ? -3.319 -6.349 8.435 1.00 97.75 100 TYR A CA 1
ATOM 743 C C . TYR A 1 100 ? -4.835 -6.207 8.219 1.00 97.75 100 TYR A C 1
ATOM 745 O O . TYR A 1 100 ? -5.600 -6.438 9.153 1.00 97.75 100 TYR A O 1
ATOM 753 N N . GLN A 1 101 ? -5.289 -5.932 6.990 1.00 97.19 101 GLN A N 1
ATOM 754 C CA . GLN A 1 101 ? -6.723 -5.896 6.667 1.00 97.19 101 GLN A CA 1
ATOM 755 C C . GLN A 1 101 ? -7.395 -7.263 6.856 1.00 97.19 101 GLN A C 1
ATOM 757 O O . GLN A 1 101 ? -8.496 -7.330 7.398 1.00 97.19 101 GLN A O 1
ATOM 762 N N . LEU A 1 102 ? -6.732 -8.361 6.474 1.00 97.31 102 LEU A N 1
ATOM 763 C CA . LEU A 1 102 ? -7.228 -9.717 6.732 1.00 97.31 102 LEU A CA 1
ATOM 764 C C . LEU A 1 102 ? -7.363 -9.991 8.231 1.00 97.31 102 LEU A C 1
ATOM 766 O O . LEU A 1 102 ? -8.390 -10.503 8.670 1.00 97.31 102 LEU A O 1
ATOM 770 N N . LEU A 1 103 ? -6.355 -9.625 9.024 1.00 96.94 103 LEU A N 1
ATOM 771 C CA . LEU A 1 103 ? -6.411 -9.792 10.472 1.00 96.94 103 LEU A CA 1
ATOM 772 C C . LEU A 1 103 ? -7.547 -8.962 11.084 1.00 96.94 103 LEU A C 1
ATOM 774 O O . LEU A 1 103 ? -8.314 -9.490 11.887 1.00 96.94 103 LEU A O 1
ATOM 778 N N . ALA A 1 104 ? -7.697 -7.699 10.675 1.00 93.62 104 ALA A N 1
ATOM 779 C CA . ALA A 1 104 ? -8.781 -6.831 11.128 1.00 93.62 104 ALA A CA 1
ATOM 780 C C . ALA A 1 104 ? -10.159 -7.410 10.761 1.00 93.62 104 ALA A C 1
ATOM 782 O O . ALA A 1 104 ? -11.039 -7.500 11.615 1.00 93.62 104 ALA A O 1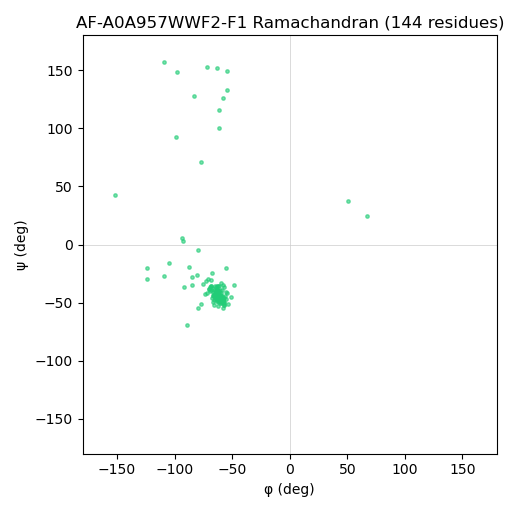
ATOM 783 N N . ALA A 1 105 ? -10.330 -7.894 9.528 1.00 95.25 105 ALA A N 1
ATOM 784 C CA . ALA A 1 105 ? -11.560 -8.547 9.086 1.00 95.25 105 ALA A CA 1
ATOM 785 C C . ALA A 1 105 ? -11.910 -9.782 9.930 1.00 95.25 105 ALA A C 1
ATOM 787 O O . ALA A 1 105 ? -13.074 -9.987 10.249 1.00 95.25 105 ALA A O 1
ATOM 788 N N . LEU A 1 106 ? -10.919 -10.585 10.322 1.00 95.12 106 LEU A N 1
ATOM 789 C CA . LEU A 1 106 ? -11.151 -11.814 11.086 1.00 95.12 106 LEU A CA 1
ATOM 790 C C . LEU A 1 106 ? -11.361 -11.587 12.587 1.00 95.12 106 LEU A C 1
ATOM 792 O O . LEU A 1 106 ? -11.965 -12.433 13.242 1.00 95.12 106 LEU A O 1
ATOM 796 N N . THR A 1 107 ? -10.824 -10.501 13.148 1.00 94.06 107 THR A N 1
ATOM 797 C CA . THR A 1 107 ? -10.718 -10.348 14.612 1.00 94.06 107 THR A CA 1
ATOM 798 C C . THR A 1 107 ? -11.373 -9.093 15.179 1.00 94.06 107 THR A C 1
ATOM 800 O O . THR A 1 107 ? -11.652 -9.064 16.373 1.00 94.06 107 THR A O 1
ATOM 803 N N . GLN A 1 108 ? -11.618 -8.066 14.363 1.00 90.19 108 GLN A N 1
ATOM 804 C CA . GLN A 1 108 ? -12.017 -6.734 14.836 1.00 90.19 108 GLN A CA 1
ATOM 805 C C . GLN A 1 108 ? -13.336 -6.247 14.233 1.00 90.19 108 GLN A C 1
ATOM 807 O O . GLN A 1 108 ? -14.040 -5.474 14.871 1.00 90.19 108 GLN A O 1
ATOM 812 N N . LEU A 1 109 ? -13.676 -6.674 13.013 1.00 92.31 109 LEU A N 1
ATOM 813 C CA . LEU A 1 109 ? -14.779 -6.081 12.259 1.00 92.31 109 LEU A CA 1
ATOM 814 C C . LEU A 1 109 ? -16.091 -6.875 12.351 1.00 92.31 109 LEU A C 1
ATOM 816 O O . LEU A 1 109 ? -16.073 -8.112 12.412 1.00 92.31 109 LEU A O 1
ATOM 820 N N . PRO A 1 110 ? -17.246 -6.183 12.296 1.00 92.06 110 PRO A N 1
ATOM 821 C CA . PRO A 1 110 ? -18.556 -6.818 12.268 1.00 92.06 110 PRO A CA 1
ATOM 822 C C . PRO A 1 110 ? -18.732 -7.665 10.997 1.00 92.06 110 PRO A C 1
ATOM 824 O O . PRO A 1 110 ? -18.161 -7.313 9.958 1.00 92.06 110 PRO A O 1
ATOM 827 N N . PRO A 1 111 ? -19.556 -8.737 11.036 1.00 91.75 111 PRO A N 1
ATOM 828 C CA . PRO A 1 111 ? -19.735 -9.698 9.937 1.00 91.75 111 PRO A CA 1
ATOM 829 C C . PRO A 1 111 ? -19.978 -9.063 8.564 1.00 91.75 111 PRO A C 1
ATOM 831 O O . PRO A 1 111 ? -19.487 -9.547 7.547 1.00 91.75 111 PRO A O 1
ATOM 834 N N . GLU A 1 112 ? -20.689 -7.938 8.550 1.00 92.50 112 GLU A N 1
ATOM 835 C CA . GLU A 1 112 ? -21.103 -7.215 7.344 1.00 92.50 112 GLU A CA 1
ATOM 836 C C . GLU A 1 112 ? -19.920 -6.598 6.579 1.00 92.50 112 GLU A C 1
ATOM 838 O O . GLU A 1 112 ? -19.987 -6.401 5.367 1.00 92.50 112 GLU A O 1
ATOM 843 N N . LEU A 1 113 ? -18.807 -6.337 7.272 1.00 92.50 113 LEU A N 1
ATOM 844 C CA . LEU A 1 113 ? -17.602 -5.727 6.706 1.00 92.50 113 LEU A CA 1
ATOM 845 C C . LEU A 1 113 ? -16.465 -6.733 6.491 1.00 92.50 113 LEU A C 1
ATOM 847 O O . LEU A 1 113 ? -15.537 -6.443 5.733 1.00 92.50 113 LEU A O 1
ATOM 851 N N . GLN A 1 114 ? -16.534 -7.921 7.103 1.00 93.75 114 GLN A N 1
ATOM 852 C CA . GLN A 1 114 ? -15.452 -8.913 7.057 1.00 93.75 114 GLN A CA 1
ATOM 853 C C . GLN A 1 114 ? -15.131 -9.347 5.628 1.00 93.75 114 GLN A C 1
ATOM 855 O O . GLN A 1 114 ? -13.964 -9.384 5.244 1.00 93.75 114 GLN A O 1
ATOM 860 N N . MET A 1 115 ? -16.156 -9.638 4.820 1.00 95.19 115 MET A N 1
ATOM 861 C CA . MET A 1 115 ? -15.949 -10.089 3.442 1.00 95.19 115 MET A CA 1
ATOM 862 C C . MET A 1 115 ? -15.298 -8.996 2.590 1.00 95.19 115 MET A C 1
ATOM 864 O O . MET A 1 115 ? -14.333 -9.266 1.878 1.00 95.19 115 MET A O 1
ATOM 868 N N . THR A 1 116 ? -15.793 -7.760 2.683 1.00 94.81 116 THR A N 1
ATOM 869 C CA . THR A 1 116 ? -15.294 -6.630 1.889 1.00 94.81 116 THR A CA 1
ATOM 870 C C . THR A 1 116 ? -13.857 -6.281 2.264 1.00 94.81 116 THR A C 1
ATOM 872 O O . THR A 1 116 ? -12.990 -6.237 1.393 1.00 94.81 116 THR A O 1
ATOM 875 N N . ILE A 1 117 ? -13.576 -6.086 3.556 1.00 94.44 117 ILE A N 1
ATOM 876 C CA . ILE A 1 117 ? -12.228 -5.741 4.024 1.00 94.44 117 ILE A CA 1
ATOM 877 C C . ILE A 1 117 ? -11.258 -6.912 3.826 1.00 94.44 117 ILE A C 1
ATOM 879 O O . ILE A 1 117 ? -10.115 -6.706 3.415 1.00 94.44 117 ILE A O 1
ATOM 883 N N . GLY A 1 118 ? -11.719 -8.148 4.026 1.00 96.56 118 GLY A N 1
ATOM 884 C CA . GLY A 1 118 ? -10.929 -9.343 3.752 1.00 96.56 118 GLY A CA 1
ATOM 885 C C . GLY A 1 118 ? -10.546 -9.459 2.275 1.00 96.56 118 GLY A C 1
ATOM 886 O O . GLY A 1 118 ? -9.383 -9.708 1.960 1.00 96.56 118 GLY A O 1
ATOM 887 N N . LEU A 1 119 ? -11.486 -9.201 1.359 1.00 97.06 119 LEU A N 1
ATOM 888 C CA . LEU A 1 119 ? -11.220 -9.196 -0.081 1.00 97.06 119 LEU A CA 1
ATOM 889 C C . LEU A 1 119 ? -10.219 -8.104 -0.473 1.00 97.06 119 LEU A C 1
ATOM 891 O O . LEU A 1 119 ? -9.297 -8.384 -1.239 1.00 97.06 119 LEU A O 1
ATOM 895 N N . ILE A 1 120 ? -10.355 -6.893 0.080 1.00 95.94 120 ILE A N 1
ATOM 896 C CA . ILE A 1 120 ? -9.362 -5.821 -0.095 1.00 95.94 120 ILE A CA 1
ATOM 897 C C . ILE A 1 120 ? -7.983 -6.326 0.340 1.00 95.94 120 ILE A C 1
ATOM 899 O O . ILE A 1 120 ? -7.019 -6.210 -0.415 1.00 95.94 120 ILE A O 1
ATOM 903 N N . GLY A 1 121 ? -7.890 -6.982 1.499 1.00 97.19 121 GLY A N 1
ATOM 904 C CA . GLY A 1 121 ? -6.635 -7.556 1.978 1.00 97.19 121 GLY A CA 1
ATOM 905 C C . GLY A 1 121 ? -5.996 -8.549 0.998 1.00 97.19 121 GLY A C 1
ATOM 906 O O . GLY A 1 121 ? -4.810 -8.433 0.680 1.00 97.19 121 GLY A O 1
ATOM 907 N N . VAL A 1 122 ? -6.784 -9.477 0.444 1.00 98.25 122 VAL A N 1
ATOM 908 C CA . VAL A 1 122 ? -6.309 -10.439 -0.572 1.00 98.25 122 VAL A CA 1
ATOM 909 C C . VAL A 1 122 ? -5.829 -9.733 -1.841 1.00 98.25 122 VAL A C 1
ATOM 911 O O . VAL A 1 122 ? -4.774 -10.083 -2.376 1.00 98.25 122 VAL A O 1
ATOM 914 N N . VAL A 1 123 ? -6.571 -8.730 -2.320 1.00 98.12 123 VAL A N 1
ATOM 915 C CA . VAL A 1 123 ? -6.211 -7.966 -3.523 1.00 98.12 123 VAL A CA 1
ATOM 916 C C . VAL A 1 123 ? -4.868 -7.265 -3.332 1.00 98.12 123 VAL A C 1
ATOM 918 O O . VAL A 1 123 ? -3.991 -7.394 -4.185 1.00 98.12 123 VAL A O 1
ATOM 921 N N . TYR A 1 124 ? -4.661 -6.593 -2.199 1.00 97.75 124 TYR A N 1
ATOM 922 C CA . TYR A 1 124 ? -3.407 -5.896 -1.907 1.00 97.75 124 TYR A CA 1
ATOM 923 C C . TYR A 1 124 ? -2.214 -6.855 -1.794 1.00 97.75 124 TYR A C 1
ATOM 925 O O . TYR A 1 124 ? -1.158 -6.579 -2.368 1.00 97.75 124 TYR A O 1
ATOM 933 N N . ILE A 1 125 ? -2.386 -8.026 -1.168 1.00 98.44 125 ILE A N 1
ATOM 934 C CA . ILE A 1 125 ? -1.357 -9.083 -1.166 1.00 98.44 125 ILE A CA 1
ATOM 935 C C . ILE A 1 125 ? -1.032 -9.518 -2.598 1.00 98.44 125 ILE A C 1
ATOM 937 O O . ILE A 1 125 ? 0.141 -9.599 -2.967 1.00 98.44 125 ILE A O 1
ATOM 941 N N . GLY A 1 126 ? -2.056 -9.757 -3.422 1.00 98.31 126 GLY A N 1
ATOM 942 C CA . GLY A 1 126 ? -1.890 -10.128 -4.825 1.00 98.31 126 GLY A CA 1
ATOM 943 C C . GLY A 1 126 ? -1.092 -9.086 -5.612 1.00 98.31 126 GLY A C 1
ATOM 944 O O . GLY A 1 126 ? -0.125 -9.436 -6.292 1.00 98.31 126 GLY A O 1
ATOM 945 N N . ILE A 1 127 ? -1.428 -7.801 -5.466 1.00 98.12 127 ILE A N 1
ATOM 946 C CA . ILE A 1 127 ? -0.688 -6.696 -6.095 1.00 98.12 127 ILE A CA 1
ATOM 947 C C . ILE A 1 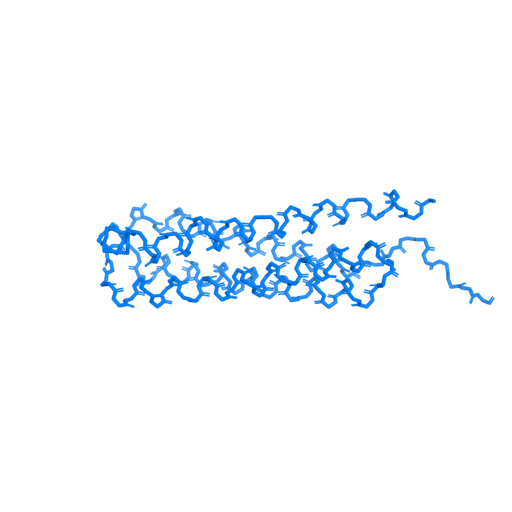127 ? 0.761 -6.666 -5.590 1.00 98.12 127 ILE A C 1
ATOM 949 O O . ILE A 1 127 ? 1.675 -6.504 -6.398 1.00 98.12 127 ILE A O 1
ATOM 953 N N . GLY A 1 128 ? 0.997 -6.883 -4.293 1.00 98.12 128 GLY A N 1
ATOM 954 C CA . GLY A 1 128 ? 2.341 -6.942 -3.712 1.00 98.12 128 GLY A CA 1
ATOM 955 C C . GLY A 1 128 ? 3.203 -8.057 -4.309 1.00 98.12 128 GLY A C 1
ATOM 956 O O . GLY A 1 128 ? 4.343 -7.818 -4.714 1.00 98.12 128 GLY A O 1
ATOM 957 N N . VAL A 1 129 ? 2.642 -9.259 -4.460 1.00 98.12 129 VAL A N 1
ATOM 958 C CA . VAL A 1 129 ? 3.318 -10.388 -5.120 1.00 98.12 129 VAL A CA 1
ATOM 959 C C . VAL A 1 129 ? 3.631 -10.060 -6.581 1.00 98.12 129 VAL A C 1
ATOM 961 O O . VAL A 1 129 ? 4.753 -10.285 -7.042 1.00 98.12 129 VAL A O 1
ATOM 964 N N . VAL A 1 130 ? 2.676 -9.480 -7.313 1.00 97.69 130 VAL A N 1
ATOM 965 C CA . VAL A 1 130 ? 2.897 -9.057 -8.704 1.00 97.69 130 VAL A CA 1
ATOM 966 C C . VAL A 1 130 ? 3.990 -7.989 -8.779 1.00 97.69 130 VAL A C 1
ATOM 968 O O . VAL A 1 130 ? 4.867 -8.090 -9.637 1.00 97.69 130 VAL A O 1
ATOM 971 N N . ALA A 1 131 ? 4.011 -7.019 -7.862 1.00 97.31 131 ALA A N 1
ATOM 972 C CA . ALA A 1 131 ? 5.029 -5.974 -7.810 1.00 97.31 131 ALA A CA 1
ATOM 973 C C . ALA A 1 131 ? 6.436 -6.546 -7.629 1.00 97.31 131 ALA A C 1
ATOM 975 O O . ALA A 1 131 ? 7.351 -6.187 -8.379 1.00 97.31 131 ALA A O 1
ATOM 976 N N . TRP A 1 132 ? 6.595 -7.501 -6.710 1.00 97.44 132 TRP A N 1
ATOM 977 C CA . TRP A 1 132 ? 7.847 -8.231 -6.530 1.00 97.44 132 TRP A CA 1
ATOM 978 C C . TRP A 1 132 ? 8.288 -8.932 -7.820 1.00 97.44 132 TRP A C 1
ATOM 980 O O . TRP A 1 132 ? 9.418 -8.749 -8.281 1.00 97.44 132 TRP A O 1
ATOM 990 N N . VAL A 1 133 ? 7.391 -9.694 -8.449 1.00 96.25 133 VAL A N 1
ATOM 991 C CA . VAL A 1 133 ? 7.689 -10.451 -9.675 1.00 96.25 133 VAL A CA 1
ATOM 992 C C . VAL A 1 133 ? 8.056 -9.518 -10.836 1.00 96.25 133 VAL A C 1
ATOM 994 O O . VAL A 1 133 ? 9.049 -9.745 -11.530 1.00 96.25 133 VAL A O 1
ATOM 997 N N . VAL A 1 134 ? 7.295 -8.443 -11.045 1.00 94.31 134 VAL A N 1
ATOM 998 C CA . VAL A 1 134 ? 7.523 -7.466 -12.122 1.00 94.31 134 VAL A CA 1
ATOM 999 C C . VAL A 1 134 ? 8.841 -6.709 -11.926 1.00 94.31 134 VAL A C 1
ATOM 1001 O O . VAL A 1 134 ? 9.573 -6.476 -12.892 1.00 94.31 134 VAL A O 1
ATOM 1004 N N . GLY A 1 135 ? 9.182 -6.351 -10.687 1.00 91.81 135 GLY A N 1
ATOM 1005 C CA . GLY A 1 135 ? 10.403 -5.606 -10.382 1.00 91.81 135 GLY A CA 1
ATOM 1006 C C . GLY A 1 135 ? 11.686 -6.436 -10.434 1.00 91.81 135 GLY A C 1
ATOM 1007 O O . GLY A 1 135 ? 12.735 -5.926 -10.848 1.00 91.81 135 GLY A O 1
ATOM 1008 N N . THR A 1 136 ? 11.609 -7.714 -10.051 1.00 90.19 136 THR A N 1
ATOM 1009 C CA . THR A 1 136 ? 12.774 -8.610 -9.949 1.00 90.19 136 THR A CA 1
ATOM 1010 C C . THR A 1 136 ? 13.158 -9.281 -11.260 1.00 90.19 136 THR A C 1
ATOM 1012 O O . THR A 1 136 ? 14.351 -9.528 -11.480 1.00 90.19 136 THR A O 1
ATOM 1015 N N . ARG A 1 137 ? 12.197 -9.494 -12.170 1.00 87.69 137 ARG A N 1
ATOM 1016 C CA . ARG A 1 137 ? 12.454 -10.112 -13.478 1.00 87.69 137 ARG A CA 1
ATOM 1017 C C . ARG A 1 137 ? 13.559 -9.374 -14.256 1.00 87.69 137 ARG A C 1
ATOM 1019 O O . ARG A 1 137 ? 13.515 -8.138 -14.363 1.00 87.69 137 ARG A O 1
ATOM 1026 N N . PRO A 1 138 ? 14.541 -10.097 -14.830 1.00 79.25 138 PRO A N 1
ATOM 1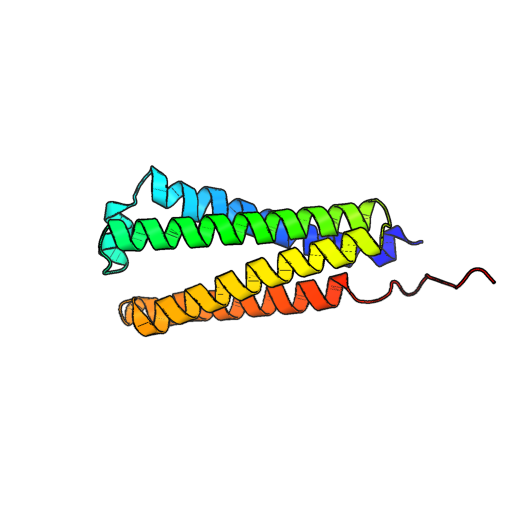027 C CA . PRO A 1 138 ? 15.515 -9.521 -15.753 1.00 79.25 138 PRO A CA 1
ATOM 1028 C C . PRO A 1 138 ? 14.817 -8.802 -16.910 1.00 79.25 138 PRO A C 1
ATOM 1030 O O . PRO A 1 138 ? 13.697 -9.156 -17.288 1.00 79.25 138 PRO A O 1
ATOM 1033 N N . THR A 1 139 ? 15.440 -7.759 -17.447 1.00 72.94 139 THR A N 1
ATOM 1034 C CA . THR A 1 139 ? 14.992 -7.172 -18.714 1.00 72.94 139 THR A CA 1
ATOM 1035 C C . THR A 1 139 ? 15.605 -8.020 -19.833 1.00 72.94 139 THR A C 1
ATOM 1037 O O . THR A 1 139 ? 16.816 -8.234 -19.774 1.00 72.94 139 THR A O 1
ATOM 1040 N N . PRO A 1 140 ? 14.825 -8.519 -20.811 1.00 64.56 140 PRO A N 1
ATOM 1041 C CA . PRO A 1 140 ? 15.317 -9.436 -21.849 1.00 64.56 140 PRO A CA 1
ATOM 1042 C C . PRO A 1 140 ? 16.516 -8.924 -22.662 1.00 64.56 140 PRO A C 1
ATOM 1044 O O . PRO A 1 140 ? 17.248 -9.726 -23.225 1.00 64.56 140 PRO A O 1
ATOM 1047 N N . ASP A 1 141 ? 16.752 -7.612 -22.676 1.00 56.38 141 ASP A N 1
ATOM 1048 C CA . ASP A 1 141 ? 17.768 -6.982 -23.522 1.00 56.38 141 ASP A CA 1
ATOM 1049 C C . ASP A 1 141 ? 19.135 -6.783 -22.835 1.00 56.38 141 ASP A C 1
ATOM 1051 O O . ASP A 1 141 ? 20.020 -6.150 -23.408 1.00 56.38 141 ASP A O 1
ATOM 1055 N N . ALA A 1 142 ? 19.333 -7.278 -21.608 1.00 54.62 142 ALA A N 1
ATOM 1056 C CA . ALA A 1 142 ? 20.640 -7.232 -20.954 1.00 54.62 142 ALA A CA 1
ATOM 1057 C C . ALA A 1 142 ? 21.556 -8.321 -21.539 1.00 54.62 142 ALA A C 1
ATOM 1059 O O . ALA A 1 142 ? 21.839 -9.326 -20.888 1.00 54.62 142 ALA A O 1
ATOM 1060 N N . HIS A 1 143 ? 22.004 -8.135 -22.783 1.00 48.66 143 HIS A N 1
ATOM 1061 C CA . HIS A 1 143 ? 23.169 -8.856 -23.277 1.00 48.66 143 HIS A CA 1
ATOM 1062 C C . HIS A 1 143 ? 24.350 -8.523 -22.353 1.00 48.66 143 HIS A C 1
ATOM 1064 O O . HIS A 1 143 ? 24.628 -7.337 -22.147 1.00 48.66 143 HIS A O 1
ATOM 1070 N N . PRO A 1 144 ? 25.043 -9.520 -21.774 1.00 46.97 144 PRO A N 1
ATOM 1071 C CA . PRO A 1 144 ? 26.319 -9.250 -21.140 1.00 46.97 144 PRO A CA 1
ATOM 1072 C C . PRO A 1 144 ? 27.244 -8.727 -22.238 1.00 46.97 144 PRO A C 1
ATOM 1074 O O . PRO A 1 144 ? 27.502 -9.430 -23.215 1.00 46.97 144 PRO A O 1
ATOM 1077 N N . ALA A 1 145 ? 27.679 -7.474 -22.112 1.00 50.25 145 ALA A N 1
ATOM 1078 C CA . ALA A 1 145 ? 28.817 -6.987 -22.870 1.00 50.25 145 ALA A CA 1
ATOM 1079 C C . ALA A 1 145 ? 30.011 -7.853 -22.450 1.00 50.25 145 ALA A C 1
ATOM 1081 O O . ALA A 1 145 ? 30.512 -7.716 -21.334 1.00 50.25 145 ALA A O 1
ATOM 1082 N N . THR A 1 146 ? 30.343 -8.829 -23.293 1.00 53.22 146 THR A N 1
ATOM 1083 C CA . THR A 1 146 ? 31.613 -9.558 -23.271 1.00 53.22 146 THR A CA 1
ATOM 1084 C C . THR A 1 146 ? 32.741 -8.625 -23.655 1.00 53.22 146 THR A C 1
ATOM 1086 O O . THR A 1 146 ? 32.532 -7.881 -24.644 1.00 53.22 146 THR A O 1
#